Protein AF-A0A7V5BI01-F1 (afdb_monomer_lite)

Secondary structure (DSSP, 8-state):
-HHHHHHHHHHHHT-------------TTT-HHHH-GGGGG-SSSS--------B-SHHHHGGG--B--

Sequence (69 aa):
MKYIFLTLFTLALAQKSLWAQDAHFSQFAAAPLEINPAMSGIFNGKFKANLNYRSQWGSIIGSDAFKTA

pLDDT: mean 80.82, std 9.39, range [57.88, 92.75]

Foldseek 3Di:
DVCVVVVVVVVVVPDDDDPPDDPPPPVCVQCVVVVPPVCVPPDPDDDDDHDDWDWPPCVPPPPVTDIDD

Structure (mmCIF, N/CA/C/O backbone):
data_AF-A0A7V5BI01-F1
#
_entry.id   AF-A0A7V5BI01-F1
#
loop_
_atom_site.group_PDB
_atom_site.id
_atom_site.type_symbol
_atom_site.label_atom_id
_atom_site.label_alt_id
_atom_site.label_comp_id
_atom_site.label_asym_id
_atom_site.label_entity_id
_atom_site.label_seq_id
_atom_site.pdbx_PDB_ins_code
_atom_site.Cartn_x
_atom_site.Cartn_y
_atom_site.Cartn_z
_atom_site.occupancy
_atom_site.B_iso_or_equiv
_atom_site.auth_seq_id
_atom_site.auth_comp_id
_atom_site.auth_asym_id
_atom_site.auth_atom_id
_atom_site.pdbx_PDB_model_num
ATOM 1 N N . MET A 1 1 ? 11.090 8.086 49.675 1.00 59.94 1 MET A N 1
ATOM 2 C CA . MET A 1 1 ? 11.302 6.642 49.409 1.00 59.94 1 MET A CA 1
ATOM 3 C C . MET A 1 1 ? 10.074 5.770 49.684 1.00 59.94 1 MET A C 1
ATOM 5 O O . MET A 1 1 ? 9.735 4.984 48.814 1.00 59.94 1 MET A O 1
ATOM 9 N N . LYS A 1 2 ? 9.370 5.909 50.823 1.00 67.75 2 LYS A N 1
ATOM 10 C CA . LYS A 1 2 ? 8.252 5.014 51.210 1.00 67.75 2 LYS A CA 1
ATOM 11 C C . LYS A 1 2 ? 7.136 4.866 50.159 1.00 67.75 2 LYS A C 1
ATOM 13 O O . LYS A 1 2 ? 6.643 3.767 49.954 1.00 67.75 2 LYS A O 1
ATOM 18 N N . TYR A 1 3 ? 6.773 5.948 49.473 1.00 85.31 3 TYR A N 1
ATOM 19 C CA . TYR A 1 3 ? 5.679 5.930 48.494 1.00 85.31 3 TYR A CA 1
ATOM 20 C C . TYR A 1 3 ? 6.130 5.606 47.067 1.00 85.31 3 TYR A C 1
ATOM 22 O O . TYR A 1 3 ? 5.307 5.218 46.258 1.00 85.31 3 TYR A O 1
ATOM 30 N N . ILE A 1 4 ? 7.432 5.691 46.767 1.00 90.56 4 ILE A N 1
ATOM 31 C CA . ILE A 1 4 ? 7.970 5.435 45.421 1.00 90.56 4 ILE A CA 1
ATOM 32 C C . ILE A 1 4 ? 7.747 3.984 44.998 1.00 90.56 4 ILE A C 1
ATOM 34 O O . ILE A 1 4 ? 7.310 3.739 43.880 1.00 90.56 4 ILE A O 1
ATOM 38 N N . PHE A 1 5 ? 7.964 3.031 45.906 1.00 88.75 5 PHE A N 1
ATOM 39 C CA . PHE A 1 5 ? 7.690 1.621 45.629 1.00 88.75 5 PHE A CA 1
ATOM 40 C C . PHE A 1 5 ? 6.205 1.359 45.384 1.00 88.75 5 PHE A C 1
ATOM 42 O O . PHE A 1 5 ? 5.861 0.607 44.479 1.00 88.75 5 PHE A O 1
ATOM 49 N N . LEU A 1 6 ? 5.329 2.016 46.147 1.00 91.56 6 LEU A N 1
ATOM 50 C CA . LEU A 1 6 ? 3.885 1.889 45.978 1.00 91.56 6 LEU A CA 1
ATOM 51 C C . LEU A 1 6 ? 3.438 2.458 44.625 1.00 91.56 6 LEU A C 1
ATOM 53 O O . LEU A 1 6 ? 2.680 1.805 43.917 1.00 91.56 6 LEU A O 1
ATOM 57 N N . THR A 1 7 ? 3.948 3.631 44.242 1.00 89.44 7 THR A N 1
ATOM 58 C CA . THR A 1 7 ? 3.631 4.268 42.957 1.00 89.44 7 THR A CA 1
ATOM 59 C C . THR A 1 7 ? 4.143 3.451 41.770 1.00 89.44 7 THR A C 1
ATOM 61 O O . THR A 1 7 ? 3.454 3.335 40.762 1.00 89.44 7 THR A O 1
ATOM 64 N N . LEU A 1 8 ? 5.333 2.852 41.878 1.00 89.69 8 LEU A N 1
ATOM 65 C CA . LEU A 1 8 ? 5.871 1.974 40.834 1.00 89.69 8 LEU A CA 1
ATOM 66 C C . LEU A 1 8 ? 5.067 0.673 40.717 1.00 89.69 8 LEU A C 1
ATOM 68 O O . LEU A 1 8 ? 4.797 0.210 39.610 1.00 89.69 8 LEU A O 1
ATOM 72 N N . PHE A 1 9 ? 4.643 0.113 41.850 1.00 90.44 9 PHE A N 1
ATOM 73 C CA . PHE A 1 9 ? 3.825 -1.095 41.889 1.00 90.44 9 PHE A CA 1
ATOM 74 C C . PHE A 1 9 ? 2.440 -0.879 41.265 1.00 90.44 9 PHE A C 1
ATOM 76 O O . PHE A 1 9 ? 1.983 -1.702 40.473 1.00 90.44 9 PHE A O 1
ATOM 83 N N . THR A 1 10 ? 1.786 0.249 41.550 1.00 87.69 10 THR A N 1
ATOM 84 C CA . THR A 1 10 ? 0.485 0.569 40.946 1.00 87.69 10 THR A CA 1
ATOM 85 C C . THR A 1 10 ? 0.590 0.859 39.449 1.00 87.69 10 THR A C 1
ATOM 87 O O . THR A 1 10 ? -0.292 0.445 38.698 1.00 87.69 10 THR A O 1
ATOM 90 N N . LEU A 1 11 ? 1.675 1.492 38.986 1.00 87.00 11 LEU A N 1
ATOM 91 C CA . LEU A 1 11 ? 1.928 1.701 37.553 1.00 87.00 11 LEU A CA 1
ATOM 92 C C . LEU A 1 11 ? 2.149 0.385 36.796 1.00 87.00 11 LEU A C 1
ATOM 94 O O . LEU A 1 11 ? 1.660 0.232 35.678 1.00 87.00 11 LEU A O 1
ATOM 98 N N . ALA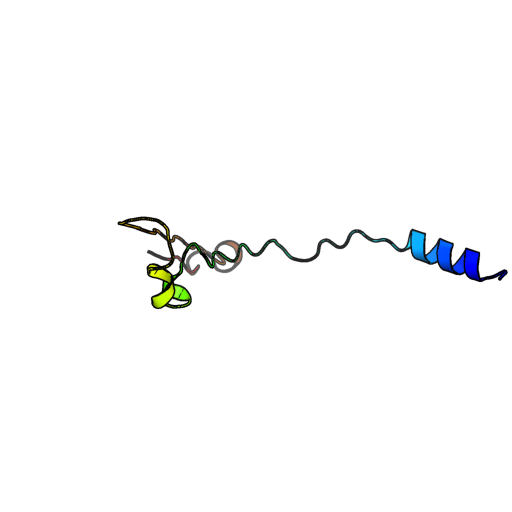 A 1 12 ? 2.853 -0.571 37.407 1.00 86.44 12 ALA A N 1
ATOM 99 C CA . ALA A 1 12 ? 3.088 -1.885 36.812 1.00 86.44 12 ALA A CA 1
ATOM 100 C C . ALA A 1 12 ? 1.782 -2.678 36.620 1.00 86.44 12 ALA A C 1
ATOM 102 O O . ALA A 1 12 ? 1.622 -3.377 35.623 1.00 86.44 12 ALA A O 1
ATOM 103 N N . LEU A 1 13 ? 0.821 -2.524 37.535 1.00 86.12 13 LEU A N 1
ATOM 104 C CA . LEU A 1 13 ? -0.492 -3.174 37.458 1.00 86.12 13 LEU A CA 1
ATOM 105 C C . LEU A 1 13 ? -1.458 -2.503 36.464 1.00 86.12 13 LEU A C 1
ATOM 107 O O . LEU A 1 13 ? -2.471 -3.097 36.101 1.00 86.12 13 LEU A O 1
ATOM 111 N N . ALA A 1 14 ? -1.163 -1.285 36.002 1.00 84.62 14 ALA A N 1
ATOM 112 C CA . ALA A 1 14 ? -2.024 -0.524 35.092 1.00 84.62 14 ALA A CA 1
ATOM 113 C C . ALA A 1 14 ? -1.820 -0.858 33.597 1.00 84.62 14 ALA A C 1
ATOM 115 O O . ALA A 1 14 ? -2.406 -0.206 32.731 1.00 84.62 14 ALA A O 1
ATOM 116 N N . GLN A 1 15 ? -1.003 -1.864 33.271 1.00 77.69 15 GLN A N 1
ATOM 117 C CA . GLN A 1 15 ? -0.729 -2.286 31.896 1.00 77.69 15 GLN A CA 1
ATOM 118 C C . GLN A 1 15 ? -1.977 -2.952 31.284 1.00 77.69 15 GLN A C 1
ATOM 120 O O . GLN A 1 15 ? -2.233 -4.137 31.489 1.00 77.69 15 GLN A O 1
ATOM 125 N N . LYS A 1 16 ? -2.774 -2.201 30.517 1.00 78.88 16 LYS A N 1
ATOM 126 C CA . LYS A 1 16 ? -3.813 -2.779 29.652 1.00 78.88 16 LYS A CA 1
ATOM 127 C C . LYS A 1 16 ? -3.249 -3.018 28.254 1.00 78.88 16 LYS A C 1
ATOM 129 O O . LYS A 1 16 ? -2.647 -2.124 27.666 1.00 78.88 16 LYS A O 1
ATOM 134 N N . SER A 1 17 ? -3.493 -4.211 27.711 1.00 75.06 17 SER A N 1
ATOM 135 C CA . SER A 1 17 ? -3.273 -4.530 26.296 1.00 75.06 17 SER A CA 1
ATOM 136 C C . SER A 1 17 ? -4.217 -3.668 25.453 1.00 75.06 17 SER A C 1
ATOM 138 O O . SER A 1 17 ? -5.407 -3.967 25.336 1.00 75.06 17 SER A O 1
ATOM 140 N N . LEU A 1 18 ? -3.701 -2.574 24.900 1.00 71.62 18 LEU A N 1
ATOM 141 C CA . LEU A 1 18 ? -4.425 -1.746 23.944 1.00 71.62 18 LEU A CA 1
ATOM 142 C C . LEU A 1 18 ? -4.370 -2.426 22.573 1.00 71.62 18 LEU A C 1
ATOM 144 O O . LEU A 1 18 ? -3.298 -2.596 22.001 1.00 71.62 18 LEU A O 1
ATOM 148 N N . TRP A 1 19 ? -5.533 -2.802 22.048 1.00 71.44 19 TRP A N 1
ATOM 149 C CA . TRP A 1 19 ? -5.701 -3.206 20.653 1.00 71.44 19 TRP A CA 1
ATOM 150 C C . TRP A 1 19 ? -5.880 -1.930 19.840 1.00 71.44 19 TRP A C 1
ATOM 152 O O . TRP A 1 19 ? -6.999 -1.471 19.625 1.00 71.44 19 TRP A O 1
ATOM 162 N N . ALA A 1 20 ? -4.771 -1.278 19.507 1.00 69.94 20 ALA A N 1
ATOM 163 C CA . ALA A 1 20 ? -4.803 -0.047 18.739 1.00 69.94 20 ALA A CA 1
ATOM 164 C C . ALA A 1 20 ? -4.367 -0.306 17.298 1.00 69.94 20 ALA A C 1
ATOM 166 O O . ALA A 1 20 ? -3.299 -0.859 17.056 1.00 69.94 20 ALA A O 1
ATOM 167 N N . GLN A 1 21 ? -5.201 0.212 16.398 1.00 62.97 21 GLN A N 1
ATOM 168 C CA . GLN A 1 21 ? -5.127 0.163 14.943 1.00 62.97 21 GLN A CA 1
ATOM 169 C C . GLN A 1 21 ? -5.335 -1.238 14.372 1.00 62.97 21 GLN A C 1
ATOM 171 O O . GLN A 1 21 ? -4.495 -2.126 14.499 1.00 62.97 21 GLN A O 1
ATOM 176 N N . ASP A 1 22 ? -6.453 -1.397 13.661 1.00 62.44 22 ASP A N 1
ATOM 177 C CA . ASP A 1 22 ? -6.513 -2.402 12.611 1.00 62.44 22 ASP A CA 1
ATOM 178 C C . ASP A 1 22 ? -5.274 -2.217 11.734 1.00 62.44 22 ASP A C 1
ATOM 180 O O . ASP A 1 22 ? -4.860 -1.088 11.455 1.00 62.44 22 ASP A O 1
ATOM 184 N N . ALA A 1 23 ? -4.645 -3.310 11.312 1.00 61.19 23 ALA A N 1
ATOM 185 C CA . ALA A 1 23 ? -3.603 -3.212 10.309 1.00 61.19 23 ALA A CA 1
ATOM 186 C C . ALA A 1 23 ? -4.259 -2.711 9.015 1.00 61.19 23 ALA A C 1
ATOM 188 O O . ALA A 1 23 ? -4.728 -3.492 8.187 1.00 61.19 23 ALA A O 1
ATOM 189 N N . HIS A 1 24 ? -4.320 -1.392 8.835 1.00 59.09 24 HIS A N 1
ATOM 190 C CA . HIS A 1 24 ? -4.661 -0.790 7.563 1.00 59.09 24 HIS A CA 1
ATOM 191 C C . HIS A 1 24 ? -3.491 -1.104 6.642 1.00 59.09 24 HIS A C 1
ATOM 193 O O . HIS A 1 24 ? -2.480 -0.398 6.631 1.00 59.09 24 HIS A O 1
ATOM 199 N N . PHE A 1 25 ? -3.615 -2.213 5.908 1.00 57.88 25 PHE A N 1
ATOM 200 C CA . PHE A 1 25 ? -2.687 -2.593 4.856 1.00 57.88 25 PHE A CA 1
ATOM 201 C C . PHE A 1 25 ? -2.646 -1.454 3.847 1.00 57.88 25 PHE A C 1
ATOM 203 O O . PHE A 1 25 ? -3.466 -1.339 2.932 1.00 57.88 25 PHE A O 1
ATOM 210 N N . SER A 1 26 ? -1.685 -0.570 4.053 1.00 62.94 26 SER A N 1
ATOM 211 C CA . SER A 1 26 ? -1.429 0.518 3.147 1.00 62.94 26 SER A CA 1
ATOM 212 C C . SER A 1 26 ? -0.651 -0.104 2.006 1.00 62.94 26 SER A C 1
ATOM 214 O O . SER A 1 26 ? 0.558 -0.312 2.082 1.00 62.94 26 SER A O 1
ATOM 216 N N . GLN A 1 27 ? -1.386 -0.500 0.971 1.00 68.56 27 GLN A N 1
ATOM 217 C CA . GLN A 1 27 ? -0.877 -1.124 -0.247 1.00 68.56 27 GLN A CA 1
ATOM 218 C C . GLN A 1 27 ? -0.072 -0.125 -1.101 1.00 68.56 27 GLN A C 1
ATOM 220 O O . GLN A 1 27 ? -0.224 -0.071 -2.320 1.00 68.56 27 GLN A O 1
ATOM 225 N N . PHE A 1 28 ? 0.785 0.686 -0.473 1.00 63.47 28 PHE A N 1
ATOM 226 C CA . PHE A 1 28 ? 1.494 1.776 -1.131 1.00 63.47 28 PHE A CA 1
ATOM 227 C C . PHE A 1 28 ? 2.366 1.271 -2.290 1.00 63.47 28 PHE A C 1
ATOM 229 O O . PHE A 1 28 ? 2.487 1.925 -3.319 1.00 63.47 28 PHE A O 1
ATOM 236 N N . ALA A 1 29 ? 2.921 0.065 -2.153 1.00 68.88 29 ALA A N 1
ATOM 237 C CA . ALA A 1 29 ? 3.701 -0.580 -3.205 1.00 68.88 29 ALA A CA 1
ATOM 238 C C . ALA A 1 29 ? 2.854 -1.338 -4.249 1.00 68.88 29 ALA A C 1
ATOM 240 O O . ALA A 1 29 ? 3.362 -1.621 -5.335 1.00 68.88 29 ALA A O 1
ATOM 241 N N . ALA A 1 30 ? 1.591 -1.672 -3.948 1.00 77.25 30 ALA A N 1
ATOM 242 C CA . ALA A 1 30 ? 0.734 -2.450 -4.854 1.00 77.25 30 ALA A CA 1
ATOM 243 C C . ALA A 1 30 ? 0.056 -1.570 -5.918 1.00 77.25 30 ALA A C 1
ATOM 245 O O . ALA A 1 30 ? -0.179 -2.009 -7.045 1.00 77.25 30 ALA A O 1
ATOM 246 N N . ALA A 1 31 ? -0.190 -0.298 -5.592 1.00 83.19 31 ALA A N 1
ATOM 247 C CA . ALA A 1 31 ? -0.814 0.669 -6.489 1.00 83.19 31 ALA A CA 1
ATOM 248 C C . ALA A 1 31 ? 0.042 1.945 -6.647 1.00 83.19 31 ALA A C 1
ATOM 250 O O . ALA A 1 31 ? -0.397 3.030 -6.272 1.00 83.19 31 ALA A O 1
ATOM 251 N N . PRO A 1 32 ? 1.266 1.855 -7.212 1.00 83.62 32 PRO A N 1
ATOM 252 C CA . PRO A 1 32 ? 2.158 3.012 -7.343 1.00 83.62 32 PRO A CA 1
ATOM 253 C C . PRO A 1 32 ? 1.540 4.144 -8.176 1.00 83.62 32 PRO A C 1
ATOM 255 O O . PRO A 1 32 ? 1.783 5.311 -7.889 1.00 83.62 32 PRO A O 1
ATOM 258 N N . LEU A 1 33 ? 0.705 3.808 -9.167 1.00 83.44 33 LEU A N 1
ATOM 259 C CA . LEU A 1 33 ? 0.018 4.782 -10.022 1.00 83.44 33 LEU A CA 1
ATOM 260 C C . LEU A 1 33 ? -0.994 5.654 -9.260 1.00 83.44 33 LEU A C 1
ATOM 262 O O . LEU A 1 33 ? -1.176 6.805 -9.635 1.00 83.44 33 LEU A O 1
ATOM 266 N N . GLU A 1 34 ? -1.599 5.138 -8.187 1.00 82.44 34 GLU A N 1
ATOM 267 C CA . GLU A 1 34 ? -2.568 5.873 -7.354 1.00 82.44 34 GLU A CA 1
ATOM 268 C C . GLU A 1 34 ? -1.892 6.914 -6.449 1.00 82.44 34 GLU A C 1
ATOM 270 O O . GLU A 1 34 ? -2.543 7.814 -5.928 1.00 82.44 34 GLU A O 1
ATOM 275 N N . ILE A 1 35 ? -0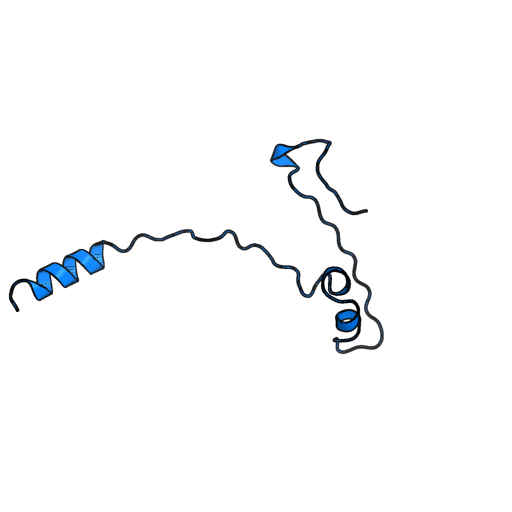.578 6.786 -6.235 1.00 83.69 35 ILE A N 1
ATOM 276 C CA . ILE A 1 35 ? 0.206 7.684 -5.377 1.00 83.69 35 ILE A CA 1
ATOM 277 C C . ILE A 1 35 ? 0.989 8.664 -6.238 1.00 83.69 35 ILE A C 1
ATOM 279 O O . ILE A 1 35 ? 0.912 9.875 -6.047 1.00 83.69 35 ILE A O 1
ATOM 283 N N . ASN A 1 36 ? 1.789 8.128 -7.161 1.00 87.38 36 ASN A N 1
ATOM 284 C CA . ASN A 1 36 ? 2.621 8.904 -8.061 1.00 87.38 36 ASN A CA 1
ATOM 285 C C . ASN A 1 36 ? 3.024 8.044 -9.274 1.00 87.38 36 ASN A C 1
ATOM 287 O O . ASN A 1 36 ? 3.771 7.073 -9.109 1.00 87.38 36 ASN A O 1
ATOM 291 N N . PRO A 1 37 ? 2.646 8.428 -10.506 1.00 86.88 37 PRO A N 1
ATOM 292 C CA . PRO A 1 37 ? 3.044 7.722 -11.723 1.00 86.88 37 PRO A CA 1
ATOM 293 C C . PRO A 1 37 ? 4.554 7.450 -11.848 1.00 86.88 37 PRO A C 1
ATOM 295 O O . PRO A 1 37 ? 4.942 6.407 -12.382 1.00 86.88 37 PRO A O 1
ATOM 298 N N . ALA A 1 38 ? 5.413 8.320 -11.302 1.00 88.12 38 ALA A N 1
ATOM 299 C CA . ALA A 1 38 ? 6.869 8.144 -11.310 1.00 88.12 38 ALA A CA 1
ATOM 300 C C . ALA A 1 38 ? 7.343 6.906 -10.521 1.00 88.12 38 ALA A C 1
ATOM 302 O O . ALA A 1 38 ? 8.402 6.351 -10.813 1.00 88.12 38 ALA A O 1
ATOM 303 N N . MET A 1 39 ? 6.551 6.418 -9.561 1.00 87.00 39 MET A N 1
ATOM 304 C CA . MET A 1 39 ? 6.878 5.218 -8.781 1.00 87.00 39 MET A CA 1
ATOM 305 C C . MET A 1 39 ? 6.725 3.917 -9.582 1.00 87.00 39 MET A C 1
ATOM 307 O O . MET A 1 39 ? 7.209 2.871 -9.147 1.00 87.00 39 MET A O 1
ATOM 311 N N . SER A 1 40 ? 6.083 3.949 -10.755 1.00 86.75 40 SER A N 1
ATOM 312 C CA . SER A 1 40 ? 5.919 2.762 -11.607 1.00 86.75 40 SER A CA 1
ATOM 313 C C . SER A 1 40 ? 7.256 2.163 -12.068 1.00 86.75 40 SER A C 1
ATOM 315 O O . SER A 1 40 ? 7.356 0.942 -12.195 1.00 86.75 40 SER A O 1
ATOM 317 N N . GLY A 1 41 ? 8.290 2.997 -12.238 1.00 87.19 41 GLY A N 1
ATOM 318 C CA . GLY A 1 41 ? 9.635 2.589 -12.659 1.00 87.19 41 GLY A CA 1
ATOM 319 C C . GLY A 1 41 ? 1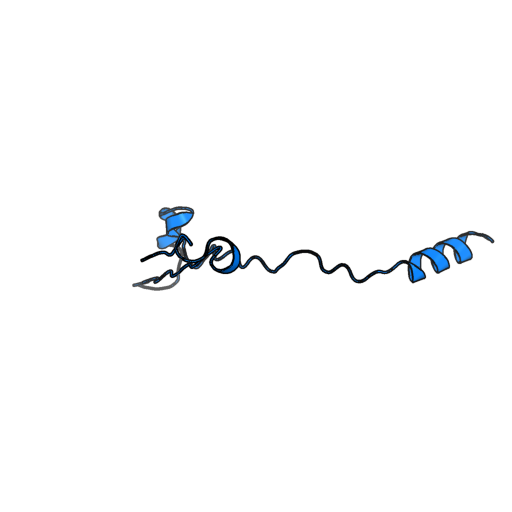0.560 2.127 -11.528 1.00 87.19 41 GLY A C 1
ATOM 320 O O . GLY A 1 41 ? 11.658 1.651 -11.798 1.00 87.19 41 GLY A O 1
ATOM 321 N N . ILE A 1 42 ? 10.139 2.239 -10.264 1.00 88.50 42 ILE A N 1
ATOM 322 C CA . ILE A 1 42 ? 10.958 1.858 -9.105 1.00 88.50 42 ILE A CA 1
ATOM 323 C C . ILE A 1 42 ? 10.740 0.369 -8.811 1.00 88.50 42 ILE A C 1
ATOM 325 O O . ILE A 1 42 ? 9.990 -0.014 -7.911 1.00 88.50 42 ILE A O 1
ATOM 329 N N . PHE A 1 43 ? 11.358 -0.494 -9.616 1.00 88.75 43 PHE A N 1
ATOM 330 C CA . PHE A 1 43 ? 11.412 -1.936 -9.374 1.00 88.75 43 PHE A CA 1
ATOM 331 C C . PHE A 1 43 ? 12.621 -2.560 -10.076 1.00 88.75 43 PHE A C 1
ATOM 333 O O . PHE A 1 43 ? 13.170 -1.996 -11.019 1.00 88.75 43 PHE A O 1
ATOM 340 N N . ASN A 1 44 ? 13.032 -3.745 -9.630 1.00 91.75 44 ASN A N 1
ATOM 341 C CA . ASN A 1 44 ? 14.089 -4.499 -10.295 1.00 91.75 44 ASN A CA 1
ATOM 342 C C . ASN A 1 44 ? 13.475 -5.442 -11.343 1.00 91.75 44 ASN A C 1
ATOM 344 O O . ASN A 1 44 ? 12.932 -6.489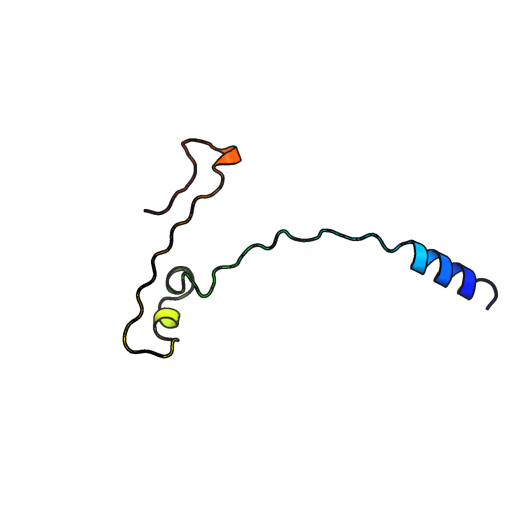 -10.989 1.00 91.75 44 ASN A O 1
ATOM 348 N N . GLY A 1 45 ? 13.519 -5.064 -12.621 1.00 90.81 45 GLY A N 1
ATOM 349 C CA . GLY A 1 45 ? 13.034 -5.894 -13.723 1.00 90.81 45 GLY A CA 1
ATOM 350 C C . GLY A 1 45 ? 12.811 -5.113 -15.018 1.00 90.81 45 GLY A C 1
ATOM 351 O O . GLY A 1 45 ? 12.990 -3.901 -15.071 1.00 90.81 45 GLY A O 1
ATOM 352 N N . LYS A 1 46 ? 12.423 -5.825 -16.083 1.00 92.75 46 LYS A N 1
ATOM 353 C CA . LYS A 1 46 ? 12.135 -5.225 -17.402 1.00 92.75 46 LYS A CA 1
ATOM 354 C C . LYS A 1 46 ? 10.654 -4.924 -17.614 1.00 92.75 46 LYS A C 1
ATOM 356 O O . LYS A 1 46 ? 10.310 -3.985 -18.317 1.00 92.75 46 LYS A O 1
ATOM 361 N N . PHE A 1 47 ? 9.788 -5.727 -17.005 1.00 90.69 47 PHE A N 1
ATOM 362 C CA . PHE A 1 47 ? 8.343 -5.624 -17.145 1.00 90.69 47 PHE A CA 1
ATOM 363 C C . PHE A 1 47 ? 7.692 -5.838 -15.785 1.00 90.69 47 PHE A C 1
ATOM 365 O O . PHE A 1 47 ? 8.110 -6.710 -15.021 1.00 90.69 47 PHE A O 1
ATOM 372 N N . LYS A 1 48 ? 6.667 -5.041 -15.498 1.00 86.69 48 LYS A N 1
ATOM 373 C CA . LYS A 1 48 ? 5.846 -5.137 -14.294 1.00 86.69 48 LYS A CA 1
ATOM 374 C C . LYS A 1 48 ? 4.401 -4.864 -14.689 1.00 86.69 48 LYS A C 1
ATOM 376 O O . LYS A 1 48 ? 4.103 -3.815 -15.252 1.00 86.69 48 LYS A O 1
ATOM 381 N N . ALA A 1 49 ? 3.519 -5.804 -14.376 1.00 88.38 49 ALA A N 1
ATOM 382 C CA . ALA A 1 49 ? 2.073 -5.642 -14.467 1.00 88.38 49 ALA A CA 1
ATOM 383 C C . ALA A 1 49 ? 1.498 -5.720 -13.049 1.00 88.38 49 ALA A C 1
ATOM 385 O O . ALA A 1 49 ? 1.985 -6.503 -12.236 1.00 88.38 49 ALA A O 1
ATOM 386 N N . ASN A 1 50 ? 0.497 -4.897 -12.742 1.00 83.56 50 ASN A N 1
ATOM 387 C CA . ASN A 1 50 ? -0.180 -4.910 -11.444 1.00 83.56 50 ASN A CA 1
ATOM 388 C C . ASN A 1 50 ? -1.685 -4.959 -11.695 1.00 83.56 50 ASN A C 1
ATOM 390 O O . ASN A 1 50 ? -2.188 -4.194 -12.516 1.00 83.56 50 ASN A O 1
ATOM 394 N N . LEU A 1 51 ? -2.379 -5.841 -10.982 1.00 86.12 51 LEU A N 1
ATOM 395 C CA . LEU A 1 51 ? -3.835 -5.938 -10.977 1.00 86.12 51 LEU A CA 1
ATOM 396 C C . LEU A 1 51 ? -4.306 -5.598 -9.568 1.00 86.12 51 LEU A C 1
ATOM 398 O O . LEU A 1 51 ? -3.939 -6.282 -8.615 1.00 86.12 51 LEU A O 1
ATOM 402 N N . ASN A 1 52 ? -5.082 -4.526 -9.437 1.00 82.88 52 ASN A N 1
ATOM 403 C CA . ASN A 1 52 ? -5.555 -4.038 -8.149 1.00 82.88 52 ASN A CA 1
ATOM 404 C C . ASN A 1 52 ? -7.075 -4.185 -8.080 1.00 82.88 52 ASN A C 1
ATOM 406 O O . ASN A 1 52 ? -7.798 -3.460 -8.756 1.00 82.88 52 ASN A O 1
ATOM 410 N N . TYR A 1 53 ? -7.550 -5.099 -7.234 1.00 84.56 53 TYR A N 1
ATOM 411 C CA . TYR A 1 53 ? -8.968 -5.232 -6.912 1.00 84.56 53 TYR A CA 1
ATOM 412 C C . TYR A 1 53 ? -9.222 -4.738 -5.491 1.00 84.56 53 TYR A C 1
ATOM 414 O O . TYR A 1 53 ? -8.594 -5.194 -4.531 1.00 84.56 53 TYR A O 1
ATOM 422 N N . ARG A 1 54 ? -10.155 -3.803 -5.343 1.00 78.38 54 ARG A N 1
ATOM 423 C CA . ARG A 1 54 ? -10.556 -3.246 -4.056 1.00 78.38 54 ARG A CA 1
ATOM 424 C C . ARG A 1 54 ? -12.071 -3.274 -3.964 1.00 78.38 54 ARG A C 1
ATOM 426 O O . ARG A 1 54 ? -12.748 -2.743 -4.829 1.00 78.38 54 ARG A O 1
ATOM 433 N N . SER A 1 55 ? -12.574 -3.845 -2.875 1.00 84.00 55 SER A N 1
ATOM 434 C CA . SER A 1 55 ? -13.981 -3.811 -2.473 1.00 84.00 55 SER A CA 1
ATOM 435 C C . SER A 1 55 ? -14.041 -3.220 -1.070 1.00 84.00 55 SER A C 1
ATOM 437 O O . SER A 1 55 ? -13.421 -3.770 -0.159 1.00 84.00 55 SER A O 1
ATOM 439 N N . GLN A 1 56 ? -14.743 -2.103 -0.883 1.00 81.38 56 GLN A N 1
ATOM 440 C CA . GLN A 1 56 ? -14.854 -1.443 0.422 1.00 81.38 56 GLN A CA 1
ATOM 441 C C . GLN A 1 56 ? -16.305 -1.262 0.847 1.00 81.38 56 GLN A C 1
ATOM 443 O O . GLN A 1 56 ? -17.194 -1.141 0.012 1.00 81.38 56 GLN A O 1
ATOM 448 N N . TRP A 1 57 ? -16.521 -1.218 2.166 1.00 84.31 57 TRP A N 1
ATOM 449 C CA . TRP A 1 57 ? -17.805 -0.883 2.792 1.00 84.31 57 TRP A CA 1
ATOM 450 C C . TRP A 1 57 ? -18.974 -1.820 2.448 1.00 84.31 57 TRP A C 1
ATOM 452 O O . TRP A 1 57 ? -20.115 -1.512 2.768 1.00 84.31 57 TRP A O 1
ATOM 462 N N . GLY A 1 58 ? -18.714 -2.996 1.866 1.00 84.75 58 GLY A N 1
ATOM 463 C CA . GLY A 1 58 ? -19.750 -3.982 1.530 1.00 84.75 58 GLY A CA 1
ATOM 464 C C . GLY A 1 58 ? -20.636 -4.381 2.711 1.00 84.75 58 GLY A C 1
ATOM 465 O O . GLY A 1 58 ? -21.835 -4.564 2.540 1.00 84.75 58 GLY A O 1
ATOM 466 N N . SER A 1 59 ? -20.073 -4.440 3.919 1.00 84.31 59 SER A N 1
ATOM 467 C CA . SER A 1 59 ? -20.824 -4.725 5.146 1.00 84.31 59 SER A CA 1
ATOM 468 C C . SER A 1 59 ? -21.756 -3.594 5.593 1.00 84.31 59 SER A C 1
ATOM 470 O O . SER A 1 59 ? -22.640 -3.843 6.405 1.00 84.31 59 SER A O 1
ATOM 472 N N . ILE A 1 60 ? -21.556 -2.368 5.098 1.00 85.25 60 ILE A N 1
ATOM 473 C CA . ILE A 1 60 ? -22.251 -1.154 5.556 1.00 85.25 60 ILE A CA 1
ATOM 474 C C . ILE A 1 60 ? -23.207 -0.612 4.482 1.00 85.25 60 ILE A C 1
ATOM 476 O O . ILE A 1 60 ? -24.317 -0.216 4.816 1.00 85.25 60 ILE A O 1
ATOM 480 N N . ILE A 1 61 ? -22.806 -0.618 3.204 1.00 86.12 61 ILE A N 1
ATOM 481 C CA . ILE A 1 61 ? -23.582 -0.067 2.070 1.00 86.12 61 ILE A CA 1
ATOM 482 C C . ILE A 1 61 ? -24.066 -1.124 1.064 1.00 86.12 61 ILE A C 1
ATOM 484 O O . ILE A 1 61 ? -24.743 -0.790 0.097 1.00 86.12 61 ILE A O 1
ATOM 488 N N . GLY A 1 62 ? -23.778 -2.410 1.286 1.00 85.25 62 GLY A N 1
ATOM 489 C CA . GLY A 1 62 ? -24.371 -3.500 0.506 1.00 85.25 62 GLY A CA 1
ATOM 490 C C . GLY A 1 62 ? -24.068 -3.420 -0.995 1.00 85.25 62 GLY A C 1
ATOM 491 O O . GLY A 1 62 ? -22.910 -3.518 -1.404 1.00 85.25 62 GLY A O 1
ATOM 492 N N . SER A 1 63 ? -25.113 -3.290 -1.822 1.00 83.31 63 SER A N 1
ATOM 493 C CA . SER A 1 63 ? -25.004 -3.237 -3.289 1.00 83.31 63 SER A CA 1
ATOM 494 C C . SER A 1 63 ? -24.298 -1.987 -3.808 1.00 83.31 63 SER A C 1
ATOM 496 O O . SER A 1 63 ? -23.685 -2.055 -4.870 1.00 83.31 63 SER A O 1
ATOM 498 N N . ASP A 1 64 ? -24.328 -0.892 -3.048 1.00 84.12 64 ASP A N 1
ATOM 499 C CA . ASP A 1 64 ? -23.747 0.398 -3.444 1.00 84.12 64 ASP A CA 1
ATOM 500 C C . ASP A 1 64 ? -22.261 0.506 -3.059 1.00 84.12 64 ASP A C 1
ATOM 502 O O . ASP A 1 64 ? -21.619 1.546 -3.209 1.00 84.12 64 ASP A O 1
ATOM 506 N N . ALA A 1 65 ? -21.694 -0.585 -2.540 1.00 83.94 65 ALA A N 1
ATOM 507 C CA . ALA A 1 65 ? -20.301 -0.678 -2.153 1.00 83.94 65 ALA A CA 1
ATOM 508 C C . ALA A 1 65 ? -19.355 -0.442 -3.334 1.00 83.94 65 ALA A C 1
ATOM 510 O O . ALA A 1 65 ? -19.452 -1.088 -4.379 1.00 83.94 65 ALA A O 1
ATOM 511 N N . PHE A 1 66 ? -18.379 0.443 -3.125 1.00 79.50 66 PHE A N 1
ATOM 512 C CA . PHE A 1 66 ? -17.355 0.737 -4.118 1.00 79.50 66 PHE A CA 1
ATOM 513 C C . PHE A 1 66 ? -16.501 -0.503 -4.410 1.00 79.50 66 PHE A C 1
ATOM 515 O O . PHE A 1 66 ? -15.915 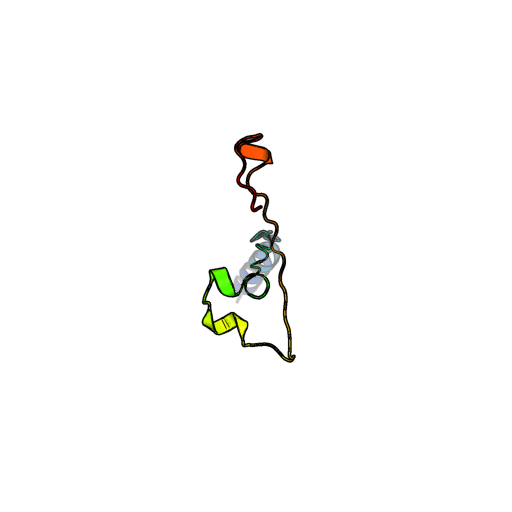-1.104 -3.498 1.00 79.50 66 PHE A O 1
ATOM 522 N N . LYS A 1 67 ? -16.405 -0.847 -5.698 1.00 81.94 67 LYS A N 1
ATOM 523 C CA . LYS A 1 67 ? -15.553 -1.912 -6.232 1.00 81.94 67 LYS A CA 1
ATOM 524 C C . LYS A 1 67 ? -14.769 -1.377 -7.424 1.00 81.94 67 LYS A C 1
ATOM 526 O O . LYS A 1 67 ? -15.346 -0.701 -8.272 1.00 81.94 67 LYS A O 1
ATOM 531 N N . THR A 1 68 ? -13.474 -1.665 -7.492 1.00 77.12 68 THR A N 1
ATOM 532 C CA . THR A 1 68 ? -12.698 -1.413 -8.714 1.00 77.12 68 THR A CA 1
ATOM 533 C C . THR A 1 68 ? -12.963 -2.514 -9.742 1.00 77.12 68 THR A C 1
ATOM 535 O O . THR A 1 68 ? -13.255 -3.650 -9.362 1.00 77.12 68 THR A O 1
ATOM 538 N N . ALA A 1 69 ? -12.913 -2.141 -11.024 1.00 63.31 69 ALA A N 1
ATOM 539 C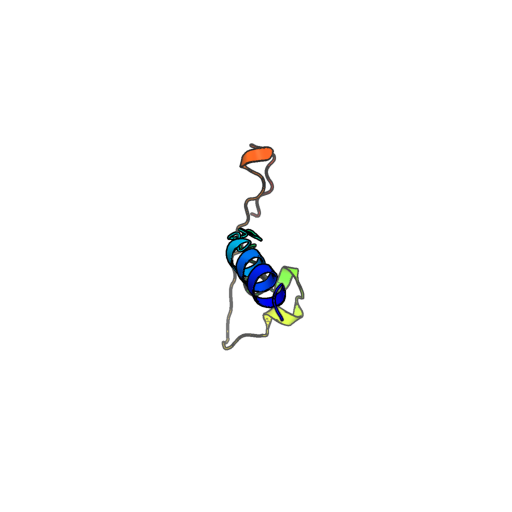 CA . ALA A 1 69 ? -13.098 -3.044 -12.160 1.00 63.31 69 ALA A CA 1
ATOM 540 C C . ALA A 1 69 ? -11.932 -4.029 -12.324 1.00 63.31 69 ALA A C 1
ATOM 542 O O . ALA A 1 69 ? -10.794 -3.662 -11.948 1.00 63.31 69 ALA A O 1
#

Radius of gyration: 23.5 Å; chains: 1; bounding box: 39×15×69 Å